Protein AF-L1I878-F1 (afdb_monomer_lite)

InterPro domains:
  IPR007881 UNC-50 [PF05216] (18-154)
  IPR007881 UNC-50 [PTHR12841] (14-154)

Foldseek 3Di:
DDDDPPPPPPCPDLVVQLVVQLVVPVNAPQVVLVVQLVCLLVPVVVVVVVQVVVCVVPVDNADSHCNNVSVLLVVQLVVLQVVCVVVVPPDVVVSVCSSCCSRVPVQPVVLLVQLVVCQVCCQVPVFDDDPPDDRDHDDSNNSSVVSSSVPSND

Radius of gyration: 18.94 Å; chains: 1; bounding box: 40×39×71 Å

Secondary structure (DSSP, 8-state):
-PPP---------HHHHHHHHHH-GGG--HHHHHHHHHHHHH-HHHHHHHHHHHHHHHS--S-S--HHHHHHHHHHHHHHHHHHHHTT---HHHHHHHHHIIIIIIIIIHHHHHHHHHHHHHHHHS----TTS------HHHHHHHHHHHHTT-

Structure (mmCIF, N/CA/C/O backbone):
data_AF-L1I878-F1
#
_entry.id   AF-L1I878-F1
#
loop_
_atom_site.group_PDB
_atom_site.id
_atom_site.type_symbol
_atom_site.label_atom_id
_atom_site.label_alt_id
_atom_site.label_comp_id
_atom_site.label_asym_id
_atom_site.label_entity_id
_atom_site.label_seq_id
_atom_site.pdbx_PDB_ins_code
_atom_site.Cartn_x
_atom_site.Cartn_y
_atom_site.Cartn_z
_atom_site.occupancy
_atom_site.B_iso_or_equiv
_atom_site.auth_seq_id
_atom_site.auth_comp_id
_atom_site.auth_asym_id
_atom_site.auth_atom_id
_atom_site.pdbx_PDB_model_num
ATOM 1 N N . MET A 1 1 ? 1.562 16.668 45.340 1.00 43.31 1 MET A N 1
ATOM 2 C CA . MET A 1 1 ? 2.081 17.074 44.017 1.00 43.31 1 MET A CA 1
ATOM 3 C C . MET A 1 1 ? 0.975 16.839 43.004 1.00 43.31 1 MET A C 1
ATOM 5 O O . MET A 1 1 ? 0.614 15.695 42.776 1.00 43.31 1 MET A O 1
ATOM 9 N N . LEU A 1 2 ? 0.349 17.910 42.518 1.00 42.19 2 LEU A N 1
ATOM 10 C CA . LEU A 1 2 ? -0.714 17.847 41.510 1.00 42.19 2 LEU A CA 1
ATOM 11 C C . LEU A 1 2 ? -0.075 17.581 40.135 1.00 42.19 2 LEU A C 1
ATOM 13 O O . LEU A 1 2 ? 0.933 18.225 39.835 1.00 42.19 2 LEU A O 1
ATOM 17 N N . PRO A 1 3 ? -0.610 16.673 39.301 1.00 54.34 3 PRO A N 1
ATOM 18 C CA . PRO A 1 3 ? -0.142 16.543 37.932 1.00 54.34 3 PRO A CA 1
ATOM 19 C C . PRO A 1 3 ? -0.554 17.800 37.162 1.00 54.34 3 PRO A C 1
ATOM 21 O O . PRO A 1 3 ? -1.705 18.237 37.204 1.00 54.34 3 PRO A O 1
ATOM 24 N N . THR A 1 4 ? 0.416 18.413 36.497 1.00 54.00 4 THR A N 1
ATOM 25 C CA . THR A 1 4 ? 0.210 19.556 35.615 1.00 54.00 4 THR A CA 1
ATOM 26 C C . THR A 1 4 ? -0.788 19.193 34.508 1.00 54.00 4 THR A C 1
ATOM 28 O O . THR A 1 4 ? -0.731 18.081 33.974 1.00 54.00 4 THR A O 1
ATOM 31 N N . PRO A 1 5 ? -1.705 20.099 34.123 1.00 47.50 5 PRO A N 1
ATOM 32 C CA . PRO A 1 5 ? -2.532 19.894 32.945 1.00 47.50 5 PRO A CA 1
ATOM 33 C C . PRO A 1 5 ? -1.612 19.915 31.724 1.00 47.50 5 PRO A C 1
ATOM 35 O O . PRO A 1 5 ? -1.143 20.967 31.289 1.00 47.50 5 PRO A O 1
ATOM 38 N N . GLY A 1 6 ? -1.300 18.724 31.212 1.00 45.38 6 GLY A N 1
ATOM 39 C CA . GLY A 1 6 ? -0.591 18.554 29.957 1.00 45.38 6 GLY A CA 1
ATOM 40 C C . GLY A 1 6 ? -1.335 19.326 28.879 1.00 45.38 6 GLY A C 1
ATOM 41 O O . GLY A 1 6 ? -2.477 19.004 28.554 1.00 45.38 6 GLY A O 1
ATOM 42 N N . LEU A 1 7 ? -0.682 20.373 28.373 1.00 43.97 7 LEU A N 1
ATOM 43 C CA . LEU A 1 7 ? -1.073 21.102 27.179 1.00 43.97 7 LEU A CA 1
ATOM 44 C C . LEU A 1 7 ? -1.593 20.107 26.143 1.00 43.97 7 LEU A C 1
ATOM 46 O O . LEU A 1 7 ? -0.859 19.212 25.716 1.00 43.97 7 LEU A O 1
ATOM 50 N N . TYR A 1 8 ? -2.863 20.269 25.767 1.00 42.66 8 TYR A N 1
ATOM 51 C CA . TYR A 1 8 ? -3.480 19.602 24.630 1.00 42.66 8 TYR A CA 1
ATOM 52 C C . TYR A 1 8 ? -2.594 19.855 23.414 1.00 42.66 8 TYR A C 1
ATOM 54 O O . TYR A 1 8 ? -2.655 20.908 22.778 1.00 42.66 8 TYR A O 1
ATOM 62 N N . ARG A 1 9 ? -1.708 18.897 23.133 1.00 43.25 9 ARG A N 1
ATOM 63 C CA . ARG A 1 9 ? -0.820 18.932 21.984 1.00 43.25 9 ARG A CA 1
ATOM 64 C C . ARG A 1 9 ? -1.718 18.939 20.761 1.00 43.25 9 ARG A C 1
ATOM 66 O O . ARG A 1 9 ? -2.383 17.950 20.459 1.00 43.25 9 ARG A O 1
ATOM 73 N N . HIS A 1 10 ? -1.763 20.103 20.129 1.00 39.22 10 HIS A N 1
ATOM 74 C CA . HIS A 1 10 ? -2.386 20.368 18.847 1.00 39.22 10 HIS A CA 1
ATOM 75 C C . HIS A 1 10 ? -2.164 19.149 17.940 1.00 39.22 10 HIS A C 1
ATOM 77 O O . HIS A 1 10 ? -1.017 18.820 17.632 1.00 39.22 10 HIS A O 1
ATOM 83 N N . ARG A 1 11 ? -3.240 18.439 17.568 1.00 46.38 11 ARG A N 1
ATOM 84 C CA . ARG A 1 11 ? -3.207 17.373 16.555 1.00 46.38 11 ARG A CA 1
ATOM 85 C C . ARG A 1 11 ? -2.879 18.023 15.207 1.00 46.38 11 ARG A C 1
ATOM 87 O O . ARG A 1 11 ? -3.766 18.262 14.394 1.00 46.38 11 ARG A O 1
ATOM 94 N N . SER A 1 12 ? -1.614 18.377 14.989 1.00 42.12 12 SER A N 1
ATOM 95 C CA . SER A 1 12 ? -1.061 18.548 13.648 1.00 42.12 12 SER A CA 1
ATOM 96 C C . SER A 1 12 ? -1.309 17.242 12.894 1.00 42.12 12 SER A C 1
ATOM 98 O O . SER A 1 12 ? -1.173 16.169 13.477 1.00 42.12 12 SER A O 1
ATOM 100 N N . GLY A 1 13 ? -1.806 17.335 11.660 1.00 52.03 13 GLY A N 1
ATOM 101 C CA . GLY A 1 13 ? -2.458 16.228 10.961 1.00 52.03 13 GLY A CA 1
ATOM 102 C C . GLY A 1 13 ? -1.713 14.892 11.059 1.00 52.03 13 GLY A C 1
ATOM 103 O O . GLY A 1 13 ? -0.527 14.793 10.773 1.00 52.03 13 GLY A O 1
ATOM 104 N N . PHE A 1 14 ? -2.444 13.836 11.401 1.00 59.06 14 PHE A N 1
ATOM 105 C CA . PHE A 1 14 ? -1.917 12.469 11.475 1.00 59.06 14 PHE A CA 1
ATOM 106 C C . PHE A 1 14 ? -1.342 11.985 10.123 1.00 59.06 14 PHE A C 1
ATOM 108 O O . PHE A 1 14 ? -0.423 11.175 10.069 1.00 59.06 14 PHE A O 1
ATOM 115 N N . ILE A 1 15 ? -1.858 12.535 9.016 1.00 62.72 15 ILE A N 1
ATOM 116 C CA . ILE A 1 15 ? -1.468 12.214 7.636 1.00 62.72 15 ILE A CA 1
ATOM 117 C C . ILE A 1 15 ? -0.074 12.768 7.270 1.00 62.72 15 ILE A C 1
ATOM 119 O O . ILE A 1 15 ? 0.749 11.988 6.790 1.00 62.72 15 ILE A O 1
ATOM 123 N N . PRO A 1 16 ? 0.255 14.062 7.491 1.00 62.25 16 PRO A N 1
ATOM 124 C CA . PRO A 1 16 ? 1.597 14.569 7.199 1.00 62.25 16 PRO A CA 1
ATOM 125 C C . PRO A 1 16 ? 2.700 13.889 8.018 1.00 62.25 16 PRO A C 1
ATOM 127 O O . PRO A 1 16 ? 3.786 13.668 7.485 1.00 62.25 16 PRO A O 1
ATOM 130 N N . ASP A 1 17 ? 2.432 13.487 9.264 1.00 65.88 17 ASP A N 1
ATOM 131 C CA . ASP A 1 17 ? 3.405 12.727 10.058 1.00 65.88 17 ASP A CA 1
ATOM 132 C C . ASP A 1 17 ? 3.604 11.295 9.526 1.00 65.88 17 ASP A C 1
ATOM 134 O O . ASP A 1 17 ? 4.740 10.816 9.476 1.00 65.88 17 ASP A O 1
ATOM 138 N N . TYR A 1 18 ? 2.539 10.635 9.058 1.00 67.56 18 TYR A N 1
ATOM 139 C CA . TYR A 1 18 ? 2.612 9.315 8.416 1.00 67.56 18 TYR A CA 1
ATOM 140 C C . TYR A 1 18 ? 3.430 9.352 7.114 1.00 67.56 18 TYR A C 1
ATOM 142 O O . TYR A 1 18 ? 4.357 8.561 6.935 1.00 67.56 18 TYR A O 1
ATOM 150 N N . LEU A 1 19 ? 3.163 10.328 6.237 1.00 67.38 19 LEU A N 1
ATOM 151 C CA . LEU A 1 19 ? 3.913 10.513 4.988 1.00 67.38 19 LEU A CA 1
ATOM 152 C C . LEU A 1 19 ? 5.379 10.885 5.246 1.00 67.38 19 LEU A C 1
ATOM 154 O O . LEU A 1 19 ? 6.280 10.373 4.582 1.00 67.38 19 LEU A O 1
ATOM 158 N N . ARG A 1 20 ? 5.645 11.725 6.254 1.00 68.19 20 ARG A N 1
ATOM 159 C CA . ARG A 1 20 ? 7.014 12.069 6.659 1.00 68.19 20 ARG A CA 1
ATOM 160 C C . ARG A 1 20 ? 7.789 10.842 7.138 1.00 68.19 20 ARG A C 1
ATOM 162 O O . ARG A 1 20 ? 8.975 10.717 6.836 1.00 68.19 20 ARG A O 1
ATOM 169 N N . ARG A 1 21 ? 7.136 9.938 7.874 1.00 68.19 21 ARG A N 1
ATOM 170 C CA . ARG A 1 21 ? 7.736 8.672 8.323 1.00 68.19 21 ARG A CA 1
ATOM 171 C C . ARG A 1 21 ? 7.954 7.693 7.173 1.00 68.19 21 ARG A C 1
ATOM 173 O O . ARG A 1 21 ? 8.959 6.996 7.195 1.00 68.19 21 ARG A O 1
ATOM 180 N N . ALA A 1 22 ? 7.095 7.696 6.151 1.00 67.25 22 ALA A N 1
ATOM 181 C CA . ALA A 1 22 ? 7.242 6.831 4.975 1.00 67.25 22 ALA A CA 1
ATOM 182 C C . ALA A 1 22 ? 8.522 7.123 4.178 1.00 67.25 22 ALA A C 1
ATOM 184 O O . ALA A 1 22 ? 9.093 6.230 3.565 1.00 67.25 22 ALA A O 1
ATOM 185 N N . ILE A 1 23 ? 9.004 8.367 4.228 1.00 64.75 23 ILE A N 1
ATOM 186 C CA . ILE A 1 23 ? 10.244 8.785 3.562 1.00 64.75 23 ILE A CA 1
ATOM 187 C C . ILE A 1 23 ? 11.483 8.408 4.397 1.00 64.75 23 ILE A C 1
ATOM 189 O O . ILE A 1 23 ? 12.581 8.255 3.861 1.00 64.75 23 ILE A O 1
ATOM 193 N N . LYS A 1 24 ? 11.339 8.226 5.717 1.00 74.44 24 LYS A N 1
ATOM 194 C CA . LYS A 1 24 ? 12.460 7.922 6.613 1.00 74.44 24 LYS A CA 1
ATOM 195 C C . LYS A 1 24 ? 12.574 6.418 6.875 1.00 74.44 24 LYS A C 1
ATOM 197 O O . LYS A 1 24 ? 12.174 5.933 7.929 1.00 74.44 24 LYS A O 1
ATOM 202 N N . TYR A 1 25 ? 13.237 5.719 5.953 1.00 60.66 25 TYR A N 1
ATOM 203 C CA . TYR A 1 25 ? 13.477 4.266 5.989 1.00 60.66 25 TYR A CA 1
ATOM 204 C C . TYR A 1 25 ? 14.009 3.740 7.338 1.00 60.66 25 TYR A C 1
ATOM 206 O O . TYR A 1 25 ? 13.568 2.708 7.823 1.00 60.66 25 TYR A O 1
ATOM 214 N N . SER A 1 26 ? 14.898 4.487 8.006 1.00 56.78 26 SER A N 1
ATOM 215 C CA . SER A 1 26 ? 15.485 4.095 9.302 1.00 56.78 26 SER A CA 1
ATOM 216 C C . SER A 1 26 ? 14.482 4.003 10.462 1.00 56.78 26 SER A C 1
ATOM 218 O O . SER A 1 26 ? 14.826 3.456 11.505 1.00 56.78 26 SER A O 1
ATOM 220 N N . GLN A 1 27 ? 13.282 4.570 10.328 1.00 64.19 27 GLN A N 1
ATOM 221 C CA . GLN A 1 27 ? 12.237 4.505 11.356 1.00 64.19 27 GLN A CA 1
ATOM 222 C C . GLN A 1 27 ? 11.145 3.481 11.022 1.00 64.19 27 GLN A C 1
ATOM 224 O O . GLN A 1 27 ? 10.153 3.402 11.743 1.00 64.19 27 GLN A O 1
ATOM 229 N N . MET A 1 28 ? 11.302 2.732 9.927 1.00 75.69 28 MET A N 1
ATOM 230 C CA . MET A 1 28 ? 10.309 1.773 9.460 1.00 75.69 28 MET A CA 1
ATOM 231 C C . MET A 1 28 ? 10.628 0.375 9.988 1.00 75.69 28 MET A C 1
ATOM 233 O O . MET A 1 28 ? 11.732 -0.133 9.808 1.00 75.69 28 MET A O 1
ATOM 237 N N . ASP A 1 29 ? 9.639 -0.254 10.619 1.00 82.44 29 ASP A N 1
ATOM 238 C CA . ASP A 1 29 ? 9.725 -1.627 11.117 1.00 82.44 29 ASP A CA 1
ATOM 239 C C . ASP A 1 29 ? 9.435 -2.626 9.981 1.00 82.44 29 ASP A C 1
ATOM 241 O O . ASP A 1 29 ? 8.324 -3.130 9.810 1.00 82.44 29 ASP A O 1
ATOM 245 N N . LEU A 1 30 ? 10.437 -2.837 9.123 1.00 84.50 30 LEU A N 1
ATOM 246 C CA . LEU A 1 30 ? 10.311 -3.676 7.924 1.00 84.50 30 LEU A CA 1
ATOM 247 C C . LEU A 1 30 ? 10.267 -5.170 8.244 1.00 84.50 30 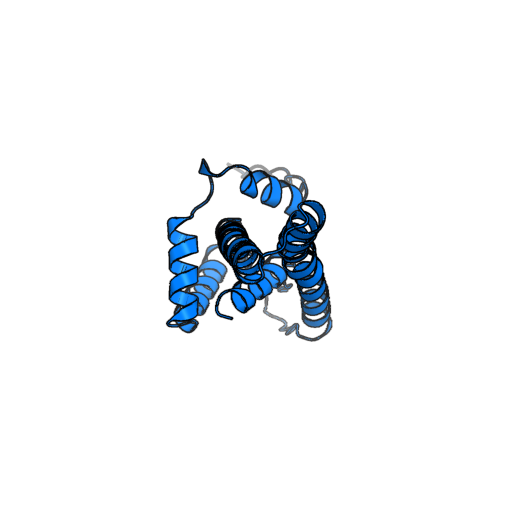LEU A C 1
ATOM 249 O O . LEU A 1 30 ? 9.629 -5.933 7.520 1.00 84.50 30 LEU A O 1
ATOM 253 N N . GLU A 1 31 ? 10.922 -5.591 9.323 1.00 87.88 31 GLU A N 1
ATOM 254 C CA . GLU A 1 31 ? 10.907 -6.984 9.765 1.00 87.88 31 GLU A CA 1
ATOM 255 C C . GLU A 1 31 ? 9.488 -7.387 10.173 1.00 87.88 31 GLU A C 1
ATOM 257 O O . GLU A 1 31 ? 8.928 -8.339 9.630 1.00 87.88 31 GLU A O 1
ATOM 262 N N . ASN A 1 32 ? 8.848 -6.595 11.031 1.00 86.19 32 ASN A N 1
ATOM 263 C CA . ASN A 1 32 ? 7.468 -6.833 11.430 1.00 86.19 32 ASN A CA 1
ATOM 264 C C . ASN A 1 32 ? 6.494 -6.709 10.249 1.00 86.19 32 ASN A C 1
ATOM 266 O O . ASN A 1 32 ? 5.595 -7.538 10.100 1.00 86.19 32 ASN A O 1
ATOM 270 N N . ALA A 1 33 ? 6.679 -5.713 9.374 1.00 88.56 33 ALA A N 1
ATOM 271 C CA . ALA A 1 33 ? 5.832 -5.549 8.195 1.00 88.56 33 ALA A CA 1
ATOM 272 C C . ALA A 1 33 ? 5.923 -6.760 7.250 1.00 88.56 33 ALA A C 1
ATOM 274 O O . ALA A 1 33 ? 4.895 -7.303 6.848 1.00 88.56 33 ALA A O 1
ATOM 275 N N . SER A 1 34 ? 7.134 -7.234 6.947 1.00 88.94 34 SER A N 1
ATOM 276 C CA . SER A 1 34 ? 7.346 -8.412 6.095 1.00 88.94 34 SER A CA 1
ATOM 277 C C . SER A 1 34 ? 6.799 -9.695 6.727 1.00 88.94 34 SER A C 1
ATOM 279 O O . SER A 1 34 ? 6.140 -10.485 6.048 1.00 88.94 34 SER A O 1
ATOM 281 N N . TRP A 1 35 ? 6.969 -9.874 8.040 1.00 90.62 35 TRP A N 1
ATOM 282 C CA . TRP A 1 35 ? 6.373 -10.993 8.766 1.00 90.62 35 TRP A CA 1
ATOM 283 C C . TRP A 1 35 ? 4.842 -10.971 8.695 1.00 90.62 35 TRP A C 1
ATOM 285 O O . TRP A 1 35 ? 4.216 -12.008 8.456 1.00 90.62 35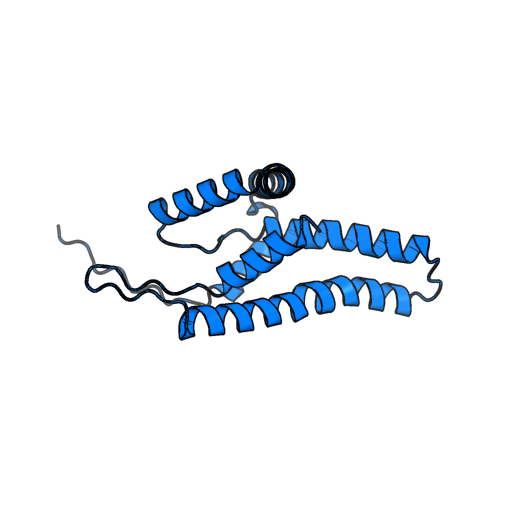 TRP A O 1
ATOM 295 N N . GLN A 1 36 ? 4.225 -9.794 8.849 1.00 89.50 36 GLN A N 1
ATOM 296 C CA . GLN A 1 36 ? 2.777 -9.632 8.712 1.00 89.50 36 GLN A CA 1
ATOM 297 C C . GLN A 1 36 ? 2.308 -9.956 7.292 1.00 89.50 36 GLN A C 1
ATOM 299 O O . GLN A 1 36 ? 1.307 -10.649 7.150 1.00 89.50 36 GLN A O 1
ATOM 304 N N . MET A 1 37 ? 3.038 -9.525 6.260 1.00 90.62 37 MET A N 1
ATOM 305 C CA . MET A 1 37 ? 2.736 -9.821 4.853 1.00 90.62 37 MET A CA 1
ATOM 306 C C . MET A 1 37 ? 2.749 -11.327 4.567 1.00 90.62 37 MET A C 1
ATOM 308 O O . MET A 1 37 ? 1.775 -11.864 4.048 1.00 90.62 37 MET A O 1
ATOM 312 N N . VAL A 1 38 ? 3.803 -12.037 4.979 1.00 90.56 38 VAL A N 1
ATOM 313 C CA . VAL A 1 38 ? 3.895 -13.499 4.806 1.00 90.56 38 VAL A CA 1
ATOM 314 C C . VAL A 1 38 ? 2.797 -14.216 5.590 1.00 90.56 38 VAL A C 1
ATOM 316 O O . VAL A 1 38 ? 2.137 -15.121 5.078 1.00 90.56 38 VAL A O 1
ATOM 319 N N . THR A 1 39 ? 2.566 -13.795 6.833 1.00 90.06 39 THR A N 1
ATOM 320 C CA . THR A 1 39 ? 1.533 -14.392 7.685 1.00 90.06 39 THR A CA 1
ATOM 321 C C . THR A 1 39 ? 0.139 -14.162 7.112 1.00 90.06 39 THR A C 1
ATOM 323 O O . THR A 1 39 ? -0.708 -15.039 7.231 1.00 90.06 39 THR A O 1
ATOM 326 N N . LEU A 1 40 ? -0.103 -13.031 6.451 1.00 90.50 40 LEU A N 1
ATOM 327 C CA . LEU A 1 40 ? -1.377 -12.737 5.806 1.00 90.50 40 LEU A CA 1
ATOM 328 C C . LEU A 1 40 ? -1.693 -13.722 4.672 1.00 90.50 40 LEU A C 1
ATOM 330 O O . LEU A 1 40 ? -2.847 -14.120 4.532 1.00 90.50 40 LEU A O 1
ATOM 334 N N . CYS A 1 41 ? -0.674 -14.158 3.925 1.00 88.44 41 CYS A N 1
ATOM 335 C CA . CYS A 1 41 ? -0.824 -15.149 2.858 1.00 88.44 41 CYS A CA 1
ATOM 336 C C . CYS A 1 41 ? -1.005 -16.584 3.380 1.00 88.44 41 CYS A C 1
ATOM 338 O O . CYS A 1 41 ? -1.668 -17.388 2.732 1.00 88.44 41 CYS A O 1
ATOM 340 N N . ILE A 1 42 ? -0.423 -16.926 4.536 1.00 90.38 42 ILE A N 1
ATOM 341 C CA . ILE A 1 42 ? -0.478 -18.290 5.095 1.00 90.38 42 ILE A CA 1
ATOM 342 C C . ILE A 1 42 ? -1.681 -18.473 6.032 1.00 90.38 42 ILE A C 1
ATOM 344 O O . ILE A 1 42 ? -2.420 -19.449 5.925 1.00 90.38 42 ILE A O 1
ATOM 348 N N . ASP A 1 43 ? -1.854 -17.564 6.992 1.00 90.56 43 ASP A N 1
ATOM 349 C CA . ASP A 1 43 ? -2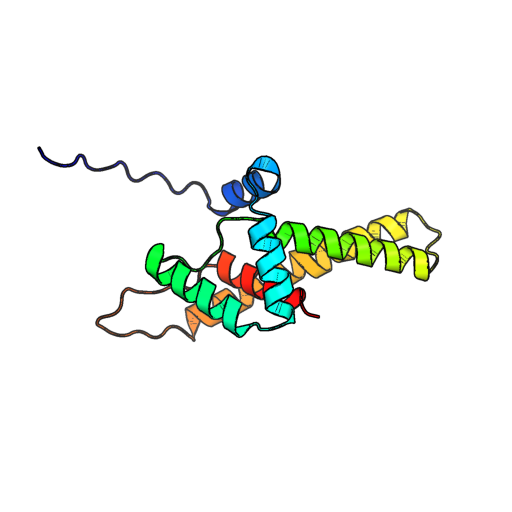.880 -17.629 8.035 1.00 90.56 43 ASP A CA 1
ATOM 350 C C . ASP A 1 43 ? -3.319 -16.215 8.477 1.00 90.56 43 ASP A C 1
ATOM 352 O O . ASP A 1 43 ? -2.804 -15.665 9.465 1.00 90.56 43 ASP A O 1
ATOM 356 N N . PRO A 1 44 ? -4.330 -15.619 7.816 1.00 88.50 44 PRO A N 1
ATOM 357 C CA . PRO A 1 44 ? -4.803 -14.276 8.146 1.00 88.50 44 PRO A CA 1
ATOM 358 C C . PRO A 1 44 ? -5.382 -14.174 9.569 1.00 88.50 44 PRO A C 1
ATOM 360 O O . PRO A 1 44 ? -5.452 -13.078 10.135 1.00 88.50 44 PRO A O 1
ATOM 363 N N . LYS A 1 45 ? -5.752 -15.299 10.208 1.00 89.94 45 LYS A N 1
ATOM 364 C CA . LYS A 1 45 ? -6.281 -15.291 11.583 1.00 89.94 45 LYS A CA 1
ATOM 365 C C . LYS A 1 45 ? -5.225 -14.841 12.590 1.00 89.94 45 LYS A C 1
ATOM 367 O O . LYS A 1 45 ? -5.577 -14.236 13.605 1.00 89.94 45 LYS A O 1
ATOM 372 N N . ARG A 1 46 ? -3.939 -15.111 12.335 1.00 89.25 46 ARG A N 1
ATOM 373 C CA . ARG A 1 46 ? -2.834 -14.648 13.193 1.00 89.25 46 ARG A CA 1
ATOM 374 C C . ARG A 1 46 ? -2.678 -13.135 13.143 1.00 89.25 46 ARG A C 1
ATOM 376 O O . ARG A 1 46 ? -2.580 -12.515 14.200 1.00 89.25 46 ARG A O 1
ATOM 383 N N . VAL A 1 47 ? -2.735 -12.546 11.948 1.00 89.00 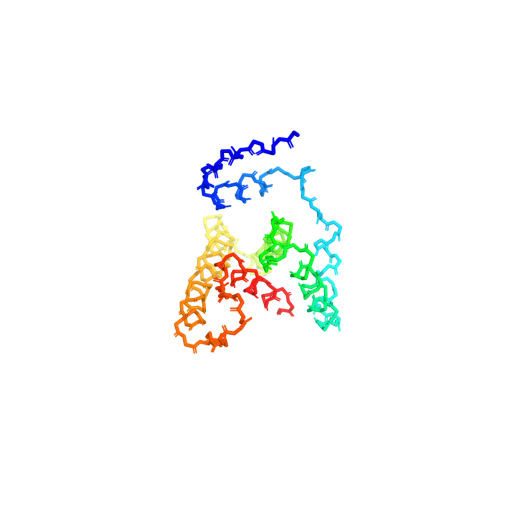47 VAL A N 1
ATOM 384 C CA . VAL A 1 47 ? -2.664 -11.086 11.772 1.00 89.00 47 VAL A CA 1
ATOM 385 C C . VAL A 1 47 ? -3.840 -10.414 12.478 1.00 89.00 47 VAL A C 1
ATOM 387 O O . VAL A 1 47 ? -3.644 -9.461 13.227 1.00 89.00 47 VAL A O 1
ATOM 390 N N . TYR A 1 48 ? -5.047 -10.972 12.349 1.00 88.69 48 TYR A N 1
ATOM 391 C CA . TYR A 1 48 ? -6.221 -10.459 13.057 1.00 88.69 48 TYR A CA 1
ATOM 392 C C . TYR A 1 48 ? -6.039 -10.454 14.584 1.00 88.69 48 TYR A C 1
ATOM 394 O O . TYR A 1 48 ? -6.277 -9.435 15.233 1.00 88.69 48 TYR A O 1
ATOM 402 N N . LYS A 1 49 ? -5.555 -11.561 15.168 1.00 91.38 49 LYS A N 1
ATOM 403 C CA . LYS A 1 49 ? -5.263 -11.637 16.612 1.00 91.38 49 LYS A CA 1
ATOM 404 C C . LYS A 1 49 ? -4.240 -10.585 17.045 1.00 91.38 49 LYS A C 1
ATOM 406 O O . LYS A 1 49 ? -4.424 -9.963 18.091 1.00 91.38 49 LYS A O 1
ATOM 411 N N . HIS A 1 50 ? -3.200 -10.367 16.241 1.00 89.31 50 HIS A N 1
ATOM 412 C CA . HIS A 1 50 ? -2.185 -9.349 16.504 1.00 89.31 50 HIS A CA 1
ATOM 413 C C . HIS A 1 50 ? -2.790 -7.934 16.520 1.00 89.31 50 HIS A C 1
ATOM 415 O O . HIS A 1 50 ? -2.558 -7.172 17.458 1.00 89.31 50 HIS A O 1
ATOM 421 N N . THR A 1 51 ? -3.653 -7.607 15.554 1.00 88.06 51 THR A N 1
ATOM 422 C CA . THR A 1 51 ? -4.365 -6.320 15.507 1.00 88.06 51 THR A CA 1
ATOM 423 C C . THR A 1 51 ? -5.313 -6.139 16.697 1.00 88.06 51 THR A C 1
ATOM 425 O O . THR A 1 51 ? -5.357 -5.064 17.297 1.00 88.06 51 THR A O 1
ATOM 428 N N . CYS A 1 52 ? -6.033 -7.186 17.113 1.00 89.25 52 CYS A N 1
ATOM 429 C CA . CYS A 1 52 ? -6.874 -7.135 18.313 1.00 89.25 52 CYS A CA 1
ATOM 430 C C . CYS A 1 52 ? -6.057 -6.882 19.589 1.00 89.25 52 CYS A C 1
ATOM 432 O O . CYS A 1 52 ? -6.469 -6.085 20.433 1.00 89.25 52 CYS A O 1
ATOM 434 N N . PHE A 1 53 ? -4.891 -7.516 19.725 1.00 88.62 53 PHE A N 1
ATOM 435 C CA . PHE A 1 53 ? -3.985 -7.276 20.849 1.00 88.62 53 PHE A CA 1
ATOM 436 C C . PHE A 1 53 ? -3.428 -5.843 20.842 1.00 88.62 53 PHE A C 1
ATOM 438 O O . PHE A 1 53 ? -3.395 -5.171 21.878 1.00 88.62 53 PHE A O 1
ATOM 445 N N . HIS A 1 54 ? -3.065 -5.325 19.665 1.00 88.12 54 HIS A N 1
ATOM 446 C CA . HIS A 1 54 ? -2.652 -3.931 19.504 1.00 88.12 54 HIS A CA 1
ATOM 447 C C . HIS A 1 54 ? -3.753 -2.959 19.942 1.00 88.12 54 HIS A C 1
ATOM 449 O O . HIS A 1 54 ? -3.494 -1.994 20.666 1.00 88.12 54 HIS A O 1
ATOM 455 N N . LYS A 1 55 ? -5.009 -3.252 19.584 1.00 87.75 55 LYS A N 1
ATOM 456 C CA . LYS A 1 55 ? -6.150 -2.451 20.021 1.00 87.75 55 LYS A CA 1
ATOM 457 C C . LYS A 1 55 ? -6.303 -2.448 21.540 1.00 87.75 55 LYS A C 1
ATOM 459 O O . LYS A 1 55 ? -6.588 -1.399 22.104 1.00 87.75 55 LYS A O 1
ATOM 464 N N . GLN A 1 56 ? -6.114 -3.579 22.214 1.00 86.81 56 GLN A N 1
ATOM 465 C CA . GLN A 1 56 ? -6.232 -3.643 23.676 1.00 86.81 56 GLN A CA 1
ATOM 466 C C . GLN A 1 56 ? -5.138 -2.837 24.387 1.00 86.81 56 GLN A C 1
ATOM 468 O O . GLN A 1 56 ? -5.408 -2.200 25.400 1.00 86.81 56 GLN A O 1
ATOM 473 N N . THR A 1 57 ? -3.920 -2.831 23.843 1.00 88.44 57 THR A N 1
ATOM 474 C CA . THR A 1 57 ? -2.761 -2.180 24.474 1.00 88.44 57 THR A CA 1
ATOM 475 C C . THR A 1 57 ? -2.646 -0.688 24.156 1.00 88.44 57 THR A C 1
ATOM 477 O O . THR A 1 57 ? -2.265 0.085 25.032 1.00 88.44 57 THR A O 1
ATOM 480 N N . LYS A 1 58 ? -2.988 -0.254 22.933 1.00 84.50 58 LYS A N 1
ATOM 481 C CA . LYS A 1 58 ? -2.859 1.152 22.492 1.00 84.50 58 LYS A CA 1
ATOM 482 C C . LYS A 1 58 ? -4.183 1.868 22.228 1.00 84.50 58 LYS A C 1
ATOM 484 O O . LYS A 1 58 ? -4.189 3.064 21.957 1.00 84.50 58 LYS A O 1
ATOM 489 N N . ASN A 1 59 ? -5.306 1.156 22.291 1.00 85.44 59 ASN A N 1
ATOM 490 C CA . ASN A 1 59 ? -6.644 1.677 22.004 1.00 85.44 59 ASN A CA 1
ATOM 491 C C . ASN A 1 59 ? -6.797 2.361 20.628 1.00 85.44 59 ASN A C 1
ATOM 493 O O . ASN A 1 59 ? -7.730 3.137 20.422 1.00 85.44 59 ASN A O 1
ATOM 497 N N . GLN A 1 60 ? -5.975 2.001 19.644 1.00 84.50 60 GLN A N 1
ATOM 498 C CA . GLN A 1 60 ? -6.070 2.451 18.249 1.00 84.50 60 GLN A CA 1
ATOM 499 C C . GLN A 1 60 ? -6.057 1.246 17.302 1.00 84.50 60 GLN A C 1
ATOM 501 O O . GLN A 1 60 ? -5.559 0.183 17.676 1.00 84.50 60 GLN A O 1
ATOM 506 N N . TRP A 1 61 ? -6.674 1.387 16.127 1.00 84.88 61 TRP A N 1
ATOM 507 C CA . TRP A 1 61 ? -6.748 0.307 15.134 1.00 84.88 61 TRP A CA 1
ATOM 508 C C . TRP A 1 61 ? -5.752 0.510 13.993 1.00 84.88 61 TRP A C 1
ATOM 510 O O . TRP A 1 61 ? -5.235 -0.467 13.459 1.00 84.88 61 TRP A O 1
ATOM 520 N N . ALA A 1 62 ? -5.487 1.760 13.617 1.00 85.00 62 ALA A N 1
ATOM 521 C CA . ALA A 1 62 ? -4.547 2.081 12.560 1.00 85.00 62 ALA A CA 1
ATOM 522 C C . ALA A 1 62 ? -3.100 1.768 12.966 1.00 85.00 62 ALA A C 1
ATOM 524 O O . ALA A 1 62 ? -2.683 2.019 14.100 1.00 85.00 62 ALA A O 1
ATOM 525 N N . ARG A 1 63 ? -2.327 1.254 12.006 1.00 81.00 63 ARG A N 1
ATOM 526 C CA . ARG A 1 63 ? -0.873 1.139 12.125 1.00 81.00 63 ARG A CA 1
ATOM 527 C C . ARG A 1 63 ? -0.238 2.526 11.993 1.00 81.00 63 ARG A C 1
ATOM 529 O O . ARG A 1 63 ? -0.571 3.281 11.080 1.00 81.00 63 ARG A O 1
ATOM 536 N N . ASP A 1 64 ? 0.692 2.843 12.891 1.00 75.25 64 ASP A N 1
ATOM 537 C CA . ASP A 1 64 ? 1.472 4.092 12.855 1.00 75.25 64 ASP A CA 1
ATOM 538 C C . ASP A 1 64 ? 2.711 3.989 11.949 1.00 75.25 64 ASP A C 1
ATOM 540 O O . ASP A 1 64 ? 3.385 4.996 11.692 1.00 75.25 64 ASP A O 1
ATOM 544 N N . ASP A 1 65 ? 3.044 2.772 11.511 1.00 80.19 65 ASP A N 1
ATOM 545 C CA . ASP A 1 65 ? 4.177 2.456 10.655 1.00 80.19 65 ASP A CA 1
ATOM 546 C C . ASP A 1 65 ? 3.754 2.366 9.172 1.00 80.19 65 ASP A C 1
ATOM 548 O O . ASP A 1 65 ? 2.800 1.675 8.818 1.00 80.19 65 ASP A O 1
ATOM 552 N N . PRO A 1 66 ? 4.466 3.052 8.262 1.00 83.12 66 PRO A N 1
ATOM 553 C CA . PRO A 1 66 ? 4.219 2.962 6.823 1.00 83.12 66 PRO A CA 1
ATOM 554 C C . PRO A 1 66 ? 4.904 1.752 6.160 1.00 83.12 66 PRO A C 1
ATOM 556 O O . PRO A 1 66 ? 4.899 1.648 4.933 1.00 83.12 66 PRO A O 1
ATOM 559 N N . GLY A 1 67 ? 5.507 0.850 6.950 1.00 86.62 67 GLY A N 1
ATOM 560 C CA . GLY A 1 67 ? 6.308 -0.294 6.488 1.00 86.62 67 GLY A CA 1
ATOM 561 C C . GLY A 1 67 ? 5.568 -1.172 5.493 1.00 86.62 67 GLY A C 1
ATOM 562 O O . GLY A 1 67 ? 6.050 -1.407 4.386 1.00 86.62 67 GLY A O 1
ATOM 563 N N . PHE A 1 68 ? 4.360 -1.585 5.868 1.00 87.88 68 PHE A N 1
ATOM 564 C CA . PHE A 1 68 ? 3.525 -2.469 5.061 1.00 87.88 68 PHE A CA 1
ATOM 565 C C . PHE A 1 68 ? 3.188 -1.859 3.689 1.00 87.88 68 PHE A C 1
ATOM 567 O O . PHE A 1 68 ? 3.383 -2.495 2.654 1.00 87.88 68 PHE A O 1
ATOM 574 N N . THR A 1 69 ? 2.744 -0.598 3.665 1.00 89.00 69 THR A N 1
ATOM 575 C CA . THR A 1 69 ? 2.397 0.120 2.427 1.00 89.00 69 THR A CA 1
ATOM 576 C C . THR A 1 69 ? 3.610 0.294 1.514 1.00 89.00 69 THR A C 1
ATOM 578 O O . THR A 1 69 ? 3.500 0.102 0.305 1.00 89.00 69 THR A O 1
ATOM 581 N N . VAL A 1 70 ? 4.783 0.623 2.068 1.00 89.56 70 VAL A N 1
ATOM 582 C CA . VAL A 1 70 ? 6.015 0.773 1.275 1.00 89.56 70 VAL A CA 1
ATOM 583 C C . VAL A 1 70 ? 6.455 -0.555 0.668 1.00 89.56 70 VAL A C 1
ATOM 585 O O . VAL A 1 70 ? 6.825 -0.581 -0.505 1.00 89.56 70 VAL A O 1
ATOM 588 N N . LEU A 1 71 ? 6.361 -1.661 1.411 1.00 90.75 71 LEU A N 1
ATOM 589 C CA . LEU A 1 71 ? 6.638 -2.989 0.861 1.00 90.75 71 LEU A CA 1
ATOM 590 C C . LEU A 1 71 ? 5.641 -3.368 -0.245 1.00 90.75 71 LEU A C 1
ATOM 592 O O . LEU A 1 71 ? 6.058 -3.906 -1.269 1.00 90.75 71 LEU A O 1
ATOM 596 N N . CYS A 1 72 ? 4.354 -3.026 -0.104 1.00 90.69 72 CYS A N 1
ATOM 597 C CA . CYS A 1 72 ? 3.368 -3.217 -1.176 1.00 90.69 72 CYS A CA 1
ATOM 598 C C . CYS A 1 72 ? 3.749 -2.438 -2.443 1.00 90.69 72 CYS A C 1
ATOM 600 O O . CYS A 1 72 ? 3.758 -3.008 -3.530 1.00 90.69 72 CYS A O 1
ATOM 602 N N . ILE A 1 73 ? 4.126 -1.160 -2.309 1.00 91.50 73 ILE A N 1
ATOM 603 C CA . ILE A 1 73 ? 4.581 -0.336 -3.442 1.00 91.50 73 ILE A CA 1
ATOM 604 C C . ILE A 1 73 ? 5.843 -0.932 -4.076 1.00 91.50 73 ILE A C 1
ATOM 606 O O . ILE A 1 73 ? 5.948 -0.970 -5.299 1.00 91.50 73 ILE A O 1
ATOM 610 N N . PHE A 1 74 ? 6.788 -1.423 -3.271 1.00 91.81 74 PHE A N 1
ATOM 611 C CA . PHE A 1 74 ? 8.001 -2.068 -3.770 1.00 91.81 74 PHE A CA 1
ATOM 612 C C . PHE A 1 74 ? 7.681 -3.305 -4.620 1.00 91.81 74 PHE A C 1
ATOM 614 O O . PHE A 1 74 ? 8.129 -3.390 -5.763 1.00 91.81 74 PHE A O 1
ATOM 621 N N . PHE A 1 75 ? 6.868 -4.235 -4.111 1.00 92.06 75 PHE A N 1
ATOM 622 C CA . PHE A 1 75 ? 6.481 -5.425 -4.875 1.00 92.06 75 PHE A CA 1
ATOM 623 C C . PHE A 1 75 ? 5.654 -5.074 -6.115 1.00 92.06 75 PHE A C 1
ATOM 625 O O . PHE A 1 75 ? 5.871 -5.657 -7.177 1.00 92.06 75 PHE A O 1
ATOM 632 N N . LEU A 1 76 ? 4.774 -4.076 -6.018 1.00 92.50 76 LEU A N 1
ATOM 633 C CA . LEU A 1 76 ? 3.992 -3.590 -7.150 1.00 92.50 76 LEU A CA 1
ATOM 634 C C . LEU A 1 76 ? 4.877 -2.985 -8.245 1.00 92.50 76 LEU A C 1
ATOM 636 O O . LEU A 1 76 ? 4.648 -3.240 -9.424 1.00 92.50 76 LEU A O 1
ATOM 640 N N . LEU A 1 77 ? 5.914 -2.228 -7.878 1.00 92.81 77 LEU A N 1
ATOM 641 C CA . LEU A 1 77 ? 6.895 -1.704 -8.830 1.00 92.81 77 LEU A CA 1
ATOM 642 C C . LEU A 1 77 ? 7.641 -2.837 -9.536 1.00 92.81 77 LEU A C 1
ATOM 644 O O . LEU A 1 77 ? 7.772 -2.805 -10.758 1.00 92.81 77 LEU A O 1
ATOM 648 N N . VAL A 1 78 ? 8.091 -3.852 -8.793 1.00 94.00 78 VAL A N 1
ATOM 649 C CA . VAL A 1 78 ? 8.758 -5.028 -9.373 1.00 94.00 78 VAL A CA 1
ATOM 650 C C . VAL A 1 78 ? 7.826 -5.748 -10.353 1.00 94.00 78 VAL A C 1
ATOM 652 O O . VAL A 1 78 ? 8.238 -6.050 -11.474 1.00 94.00 78 VAL A O 1
ATOM 655 N N . ALA A 1 79 ? 6.562 -5.958 -9.980 1.00 92.88 79 ALA A N 1
ATOM 656 C CA . ALA A 1 79 ? 5.559 -6.581 -10.841 1.00 92.88 79 ALA A CA 1
ATOM 657 C C . ALA A 1 79 ? 5.251 -5.739 -12.092 1.00 92.88 79 ALA A C 1
ATOM 659 O O . ALA A 1 79 ? 5.205 -6.274 -13.198 1.00 92.88 79 ALA A O 1
ATOM 660 N N . ALA A 1 80 ? 5.105 -4.418 -11.954 1.00 92.44 80 ALA A N 1
ATOM 661 C CA . ALA A 1 80 ? 4.846 -3.511 -13.072 1.00 92.44 80 ALA A CA 1
ATOM 662 C C . ALA A 1 80 ? 6.028 -3.457 -14.055 1.00 92.44 80 ALA A C 1
ATOM 664 O O . ALA A 1 80 ? 5.839 -3.473 -15.275 1.00 92.44 80 ALA A O 1
ATOM 665 N N . VAL A 1 81 ? 7.264 -3.456 -13.547 1.00 91.50 81 VAL A N 1
ATOM 666 C CA . VAL A 1 81 ? 8.466 -3.542 -14.387 1.00 91.50 81 VAL A CA 1
ATOM 667 C C . VAL A 1 81 ? 8.530 -4.898 -15.092 1.00 91.50 81 VAL A C 1
ATOM 669 O O . VAL A 1 81 ? 8.715 -4.938 -16.306 1.00 91.50 81 VAL A O 1
ATOM 672 N N . ALA A 1 82 ? 8.290 -6.006 -14.388 1.00 93.31 82 ALA A N 1
ATOM 673 C CA . ALA A 1 82 ? 8.233 -7.330 -15.008 1.00 93.31 82 ALA A CA 1
ATOM 674 C C . ALA A 1 82 ? 7.158 -7.407 -16.110 1.00 93.31 82 ALA A C 1
ATOM 676 O O . ALA A 1 82 ? 7.425 -7.928 -17.193 1.00 93.31 82 ALA A O 1
ATOM 677 N N . TYR A 1 83 ? 5.982 -6.816 -15.877 1.00 92.81 83 TYR A N 1
ATOM 678 C CA . TYR A 1 83 ? 4.901 -6.719 -16.859 1.00 92.81 83 TYR A CA 1
ATOM 679 C C . TYR A 1 83 ? 5.345 -5.954 -18.114 1.00 92.81 83 TYR A C 1
ATOM 681 O O . TYR A 1 83 ? 5.212 -6.450 -19.231 1.00 92.81 83 TYR A O 1
ATOM 689 N N . THR A 1 84 ? 5.933 -4.765 -17.962 1.00 91.12 84 THR A N 1
ATOM 690 C CA . THR A 1 84 ? 6.397 -3.972 -19.119 1.00 91.12 84 THR A CA 1
ATOM 691 C C . THR A 1 84 ? 7.485 -4.674 -19.937 1.00 91.12 84 THR A C 1
ATOM 693 O O . THR A 1 84 ? 7.479 -4.566 -21.167 1.00 91.12 84 THR A O 1
ATOM 696 N N . ILE A 1 85 ? 8.374 -5.431 -19.282 1.00 90.06 85 ILE A N 1
ATOM 697 C CA . ILE A 1 85 ? 9.390 -6.262 -19.944 1.00 90.06 85 ILE A CA 1
ATOM 698 C C . ILE A 1 85 ? 8.728 -7.419 -20.703 1.00 90.06 85 ILE A C 1
ATOM 700 O O . ILE A 1 85 ? 9.048 -7.640 -21.873 1.00 90.06 85 ILE A O 1
ATOM 704 N N . ALA A 1 86 ? 7.783 -8.127 -20.076 1.00 93.06 86 ALA A N 1
ATOM 705 C CA . ALA A 1 86 ? 7.082 -9.259 -20.684 1.00 93.06 86 ALA A CA 1
ATOM 706 C C . ALA A 1 86 ? 6.334 -8.856 -21.966 1.00 93.06 86 ALA A C 1
ATOM 708 O O . ALA A 1 86 ? 6.414 -9.553 -22.977 1.00 93.06 86 ALA A O 1
ATOM 709 N N . PHE A 1 87 ? 5.680 -7.691 -21.956 1.00 91.56 87 PHE A N 1
ATOM 710 C CA . PHE A 1 87 ? 4.956 -7.151 -23.110 1.00 91.56 87 PHE A CA 1
ATOM 711 C C . PHE A 1 87 ? 5.825 -6.319 -24.068 1.00 91.56 87 PHE A C 1
ATOM 713 O O . PHE A 1 87 ? 5.303 -5.768 -25.036 1.00 91.56 87 PHE A O 1
ATOM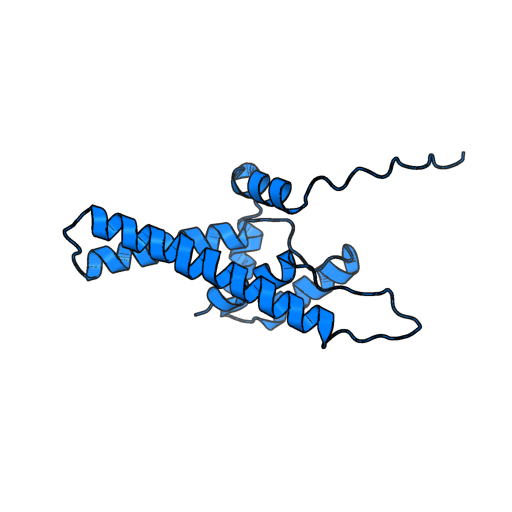 720 N N . ARG A 1 88 ? 7.144 -6.240 -23.830 1.00 89.69 88 ARG A N 1
ATOM 721 C CA . ARG A 1 88 ? 8.129 -5.527 -24.666 1.00 89.69 88 ARG A CA 1
ATOM 722 C C . ARG A 1 88 ? 7.680 -4.118 -25.064 1.00 89.69 88 ARG A C 1
ATOM 724 O O . ARG A 1 88 ? 7.742 -3.739 -26.233 1.00 89.69 88 ARG A O 1
ATOM 731 N N . VAL A 1 89 ? 7.226 -3.331 -24.092 1.00 86.88 89 VAL A N 1
ATOM 732 C CA . VAL A 1 89 ? 6.805 -1.946 -24.340 1.00 86.88 89 VAL A CA 1
ATOM 733 C C . VAL A 1 89 ? 8.023 -1.114 -24.762 1.00 86.88 89 VAL A C 1
ATOM 735 O O . VAL A 1 89 ? 8.894 -0.821 -23.951 1.00 86.88 89 VAL A O 1
ATOM 738 N N . THR A 1 90 ? 8.092 -0.733 -26.038 1.00 82.38 90 THR A N 1
ATOM 739 C CA . THR A 1 90 ? 9.245 -0.027 -26.632 1.00 82.38 90 THR A CA 1
ATOM 740 C C . THR A 1 90 ? 9.240 1.479 -26.378 1.00 82.38 90 THR A C 1
ATOM 742 O O . THR A 1 90 ? 10.287 2.121 -26.410 1.00 82.38 90 THR A O 1
ATOM 745 N N . ASN A 1 91 ? 8.069 2.055 -26.107 1.00 91.00 91 ASN A N 1
ATOM 746 C CA . ASN A 1 91 ? 7.918 3.489 -25.893 1.00 91.00 91 ASN A CA 1
ATOM 747 C C . ASN A 1 91 ? 8.249 3.853 -24.432 1.00 91.00 91 ASN A C 1
ATOM 749 O O . ASN A 1 91 ? 7.491 3.463 -23.536 1.00 91.00 91 ASN A O 1
ATOM 753 N N . PRO A 1 92 ? 9.288 4.668 -24.159 1.00 86.81 92 PRO A N 1
ATOM 754 C CA . PRO A 1 92 ? 9.661 5.031 -22.787 1.00 86.81 92 PRO A CA 1
ATOM 755 C C . PRO A 1 92 ? 8.554 5.816 -22.068 1.00 86.81 92 PRO A C 1
ATOM 757 O O . PRO A 1 92 ? 8.329 5.635 -20.873 1.00 86.81 92 PRO A O 1
ATOM 760 N N . GLY A 1 93 ? 7.786 6.632 -22.799 1.00 89.88 93 GLY A N 1
ATOM 761 C CA . GLY A 1 93 ? 6.621 7.324 -22.242 1.00 89.88 93 GLY A CA 1
ATOM 762 C C . GLY A 1 93 ? 5.500 6.368 -21.817 1.00 89.88 93 GLY A C 1
ATOM 763 O O . GLY A 1 93 ? 4.860 6.586 -20.790 1.00 89.88 93 GLY A O 1
ATOM 764 N N . ALA A 1 94 ? 5.289 5.278 -22.563 1.00 88.44 94 ALA A N 1
ATOM 765 C CA . ALA A 1 94 ? 4.299 4.262 -22.210 1.00 88.44 94 ALA A CA 1
ATOM 766 C C . ALA A 1 94 ? 4.753 3.431 -21.003 1.00 88.44 94 ALA A C 1
ATOM 768 O O . ALA A 1 94 ? 3.935 3.142 -20.136 1.00 88.44 94 ALA A O 1
ATOM 769 N N . PHE A 1 95 ? 6.052 3.125 -20.906 1.00 90.06 95 PHE A N 1
ATOM 770 C CA . PHE A 1 95 ? 6.646 2.482 -19.732 1.00 90.06 95 PHE A CA 1
ATOM 771 C C . PHE A 1 95 ? 6.382 3.297 -18.459 1.00 90.06 95 PHE A C 1
ATOM 773 O O . PHE A 1 95 ? 5.787 2.788 -17.510 1.00 90.06 95 PHE A O 1
ATOM 780 N N . ILE A 1 96 ? 6.752 4.584 -18.459 1.00 89.75 96 ILE A N 1
ATOM 781 C CA . ILE A 1 96 ? 6.574 5.458 -17.290 1.00 89.75 96 ILE A CA 1
ATOM 782 C C . ILE A 1 96 ? 5.090 5.599 -16.947 1.00 89.75 96 ILE A C 1
ATOM 784 O O . ILE A 1 96 ? 4.719 5.481 -15.782 1.00 89.75 96 ILE A O 1
ATOM 788 N N . ARG A 1 97 ? 4.226 5.803 -17.951 1.00 90.81 97 ARG A N 1
ATOM 789 C CA . ARG A 1 97 ? 2.777 5.909 -17.739 1.00 90.81 97 ARG A CA 1
ATOM 790 C C . ARG A 1 97 ? 2.190 4.633 -17.138 1.00 90.81 97 ARG A C 1
ATOM 792 O O . ARG A 1 97 ? 1.287 4.742 -16.319 1.00 90.81 97 ARG A O 1
ATOM 799 N N . LEU A 1 98 ? 2.674 3.455 -17.526 1.00 91.12 98 LEU A N 1
ATOM 800 C CA . LEU A 1 98 ? 2.168 2.182 -17.019 1.00 91.12 98 LEU A CA 1
ATOM 801 C C . LEU A 1 98 ? 2.612 1.940 -15.575 1.00 91.12 98 LEU A C 1
ATOM 803 O O . LEU A 1 98 ? 1.781 1.636 -14.728 1.00 91.12 98 LEU A O 1
ATOM 807 N N . VAL A 1 99 ? 3.898 2.139 -15.279 1.00 91.62 99 VAL A N 1
ATOM 808 C CA . VAL A 1 99 ? 4.438 1.954 -13.923 1.00 91.62 99 VAL A CA 1
ATOM 809 C C . VAL A 1 99 ? 3.841 2.975 -12.949 1.00 91.62 99 VAL A C 1
ATOM 811 O O . VAL A 1 99 ? 3.366 2.600 -11.878 1.00 91.62 99 VAL A O 1
ATOM 814 N N . LEU A 1 100 ? 3.799 4.260 -13.324 1.00 90.44 100 LEU A N 1
ATOM 815 C CA . LEU A 1 100 ? 3.156 5.290 -12.501 1.00 90.44 100 LEU A CA 1
ATOM 816 C C . LEU A 1 100 ? 1.636 5.120 -12.453 1.00 90.44 100 LEU A C 1
ATOM 818 O O . LEU A 1 100 ? 1.035 5.404 -11.425 1.00 90.44 100 LEU A O 1
ATOM 822 N N . GLY A 1 101 ? 1.014 4.646 -13.533 1.00 91.31 101 GLY A N 1
ATOM 823 C CA . GLY A 1 101 ? -0.402 4.284 -13.575 1.00 91.31 101 GLY A CA 1
ATOM 824 C C . GLY A 1 101 ? -0.742 3.250 -12.507 1.00 91.31 101 GLY A C 1
ATOM 825 O O . GLY A 1 101 ? -1.559 3.523 -11.630 1.00 91.31 101 GLY A O 1
ATOM 826 N N . ALA A 1 102 ? -0.016 2.133 -12.514 1.00 91.06 102 ALA A N 1
ATOM 827 C CA . ALA A 1 102 ? -0.209 1.037 -11.574 1.00 91.06 102 ALA A CA 1
ATOM 828 C C . ALA A 1 102 ? -0.049 1.484 -10.111 1.00 91.06 102 ALA A C 1
ATOM 830 O O . ALA A 1 102 ? -0.874 1.166 -9.258 1.00 91.06 102 ALA A O 1
ATOM 831 N N . VAL A 1 103 ? 0.993 2.261 -9.799 1.00 91.69 103 VAL A N 1
ATOM 832 C CA . VAL A 1 103 ? 1.248 2.683 -8.413 1.00 91.69 103 VAL A CA 1
ATOM 833 C C . VAL A 1 103 ? 0.343 3.841 -7.990 1.00 91.69 103 VAL A C 1
ATOM 835 O O . VAL A 1 103 ? -0.305 3.780 -6.947 1.00 91.69 103 VAL A O 1
ATOM 838 N N . CYS A 1 104 ? 0.303 4.926 -8.762 1.00 90.31 104 CYS A N 1
ATOM 839 C CA . CYS A 1 104 ? -0.386 6.147 -8.351 1.00 90.31 104 CYS A CA 1
ATOM 840 C C . CYS A 1 104 ? -1.900 6.061 -8.547 1.00 90.31 104 CYS A C 1
ATOM 842 O O . CYS A 1 104 ? -2.640 6.519 -7.678 1.00 90.31 104 CYS A O 1
ATOM 844 N N . PHE A 1 105 ? -2.367 5.502 -9.666 1.00 90.12 105 PHE A N 1
ATOM 845 C CA . PHE A 1 105 ? -3.798 5.417 -9.945 1.00 90.12 105 PHE A CA 1
ATOM 846 C C . PHE A 1 105 ? -4.397 4.135 -9.373 1.00 90.12 105 PHE A C 1
ATOM 848 O O . PHE A 1 105 ? -5.268 4.217 -8.506 1.00 90.12 105 PHE A O 1
ATOM 855 N N . ASP A 1 106 ? -3.915 2.970 -9.801 1.00 89.31 106 ASP A N 1
ATOM 856 C CA . ASP A 1 106 ? -4.575 1.704 -9.462 1.00 89.31 106 ASP A CA 1
ATOM 857 C C . ASP A 1 106 ? -4.412 1.334 -7.985 1.00 89.31 106 ASP A C 1
ATOM 859 O O . ASP A 1 106 ? -5.367 0.894 -7.351 1.00 89.31 106 ASP A O 1
ATOM 863 N N . PHE A 1 107 ? -3.236 1.561 -7.400 1.00 91.31 107 PHE A N 1
ATOM 864 C CA . PHE A 1 107 ? -3.016 1.265 -5.985 1.00 91.31 107 PHE A CA 1
ATOM 865 C C . PHE A 1 107 ? -3.387 2.442 -5.072 1.00 91.31 107 PHE A C 1
ATOM 867 O O . PHE A 1 107 ? -4.275 2.321 -4.230 1.00 91.31 107 PHE A O 1
ATOM 874 N N . LEU A 1 108 ? -2.757 3.612 -5.229 1.00 90.81 108 LEU A N 1
ATOM 875 C CA . LEU A 1 108 ? -2.959 4.719 -4.283 1.00 90.81 108 LEU A CA 1
ATOM 876 C C . LEU A 1 108 ? -4.314 5.419 -4.439 1.00 90.81 108 LEU A C 1
ATOM 878 O O . LEU A 1 108 ? -5.013 5.607 -3.443 1.00 90.81 108 LEU A O 1
ATOM 882 N N . PHE A 1 109 ? -4.694 5.835 -5.651 1.00 93.06 109 PHE A N 1
ATOM 883 C CA . PHE A 1 109 ? -5.926 6.604 -5.853 1.00 93.06 109 PHE A CA 1
ATOM 884 C C . PHE A 1 109 ? -7.177 5.744 -5.659 1.00 93.06 109 PHE A C 1
ATOM 886 O O . PHE A 1 109 ? -8.039 6.101 -4.853 1.00 93.06 109 PHE A O 1
ATOM 893 N N . VAL A 1 110 ? -7.272 4.600 -6.347 1.00 93.06 110 VAL A N 1
ATOM 894 C CA . VAL A 1 110 ? -8.407 3.678 -6.178 1.00 93.06 110 VAL A CA 1
ATOM 895 C C . VAL A 1 110 ? -8.444 3.142 -4.747 1.00 93.06 110 VAL A C 1
ATOM 897 O O . VAL A 1 110 ? -9.518 3.101 -4.147 1.00 93.06 110 VAL A O 1
ATOM 900 N N . GLY A 1 111 ? -7.291 2.830 -4.150 1.00 91.75 111 GLY A N 1
ATOM 901 C CA . GLY A 1 111 ? -7.199 2.415 -2.752 1.00 91.75 111 GLY A CA 1
ATOM 902 C C . GLY A 1 111 ? -7.695 3.468 -1.764 1.00 91.75 111 GLY A C 1
ATOM 903 O O . GLY A 1 111 ? -8.508 3.165 -0.891 1.00 91.75 111 GLY A O 1
ATOM 904 N N . ALA A 1 112 ? -7.286 4.730 -1.923 1.00 92.00 112 ALA A N 1
ATOM 905 C CA . ALA A 1 112 ? -7.775 5.831 -1.095 1.00 92.00 112 ALA A CA 1
ATOM 906 C C . ALA A 1 112 ? -9.281 6.068 -1.291 1.00 92.00 112 ALA A C 1
ATOM 908 O O . ALA A 1 112 ? -10.004 6.306 -0.319 1.00 92.00 112 ALA A O 1
ATOM 909 N N . LEU A 1 113 ? -9.778 5.955 -2.524 1.00 94.62 113 LEU A N 1
ATOM 910 C CA . LEU A 1 113 ? -11.202 6.069 -2.827 1.00 94.62 113 LEU A CA 1
ATOM 911 C C . LEU A 1 113 ? -11.997 4.949 -2.141 1.00 94.62 113 LEU A C 1
ATOM 913 O O . LEU A 1 113 ? -12.945 5.236 -1.410 1.00 94.62 113 LEU A O 1
ATOM 917 N N . LEU A 1 114 ? -11.569 3.691 -2.258 1.00 93.44 114 LEU A N 1
ATOM 918 C CA . LEU A 1 114 ? -12.186 2.563 -1.554 1.00 93.44 114 LEU A CA 1
ATOM 919 C C . LEU A 1 114 ? -12.118 2.729 -0.030 1.00 93.44 114 LEU A C 1
ATOM 921 O O . LEU A 1 114 ? -13.113 2.487 0.656 1.00 93.44 114 LEU A O 1
ATOM 925 N N . ALA A 1 115 ? -10.995 3.203 0.512 1.00 92.75 115 ALA A N 1
ATOM 926 C CA . ALA A 1 115 ? -10.843 3.487 1.937 1.00 92.75 115 ALA A CA 1
ATOM 927 C C . ALA A 1 115 ? -11.815 4.576 2.417 1.00 92.75 115 ALA A C 1
ATOM 929 O O . ALA A 1 115 ? -12.447 4.416 3.458 1.00 92.75 115 ALA A O 1
ATOM 930 N N . THR A 1 116 ? -11.997 5.665 1.659 1.00 92.69 116 THR A N 1
ATOM 931 C CA . THR A 1 116 ? -12.975 6.715 2.011 1.00 92.69 116 THR A CA 1
ATOM 932 C C . THR A 1 116 ? -14.415 6.208 1.967 1.00 92.69 116 THR A C 1
ATOM 934 O O . THR A 1 116 ? -15.183 6.501 2.885 1.00 92.69 116 THR A O 1
ATOM 937 N N . LEU A 1 117 ? -14.778 5.412 0.955 1.00 93.62 117 LEU A N 1
ATOM 938 C CA . LEU A 1 117 ? -16.119 4.838 0.828 1.00 93.62 117 LEU A CA 1
ATOM 939 C C . LEU A 1 117 ? -16.418 3.865 1.971 1.00 93.62 117 LEU A C 1
ATOM 941 O O . LEU A 1 117 ? -17.423 4.017 2.666 1.00 93.62 117 LEU A O 1
ATOM 945 N N . THR A 1 118 ? -15.530 2.898 2.206 1.00 91.31 118 THR A N 1
ATOM 946 C CA . THR A 1 118 ? -15.676 1.909 3.284 1.00 91.31 118 THR A CA 1
ATOM 947 C C . THR A 1 118 ? -15.691 2.573 4.658 1.00 91.31 118 THR A C 1
ATOM 949 O O . THR A 1 118 ? -16.550 2.253 5.477 1.00 91.31 118 THR A O 1
ATOM 952 N N . TRP A 1 119 ? -14.826 3.562 4.900 1.00 93.19 119 TRP A N 1
ATOM 953 C CA . TRP A 1 119 ? -14.819 4.363 6.124 1.00 93.19 119 TRP A CA 1
ATOM 954 C C . TRP A 1 119 ? -16.134 5.122 6.341 1.00 93.19 119 TRP A C 1
ATOM 956 O O . TRP A 1 119 ? -16.675 5.114 7.453 1.00 93.19 119 TRP A O 1
ATOM 966 N N . ALA A 1 120 ? -16.667 5.761 5.296 1.00 92.06 120 ALA A N 1
ATOM 967 C CA . ALA A 1 120 ? -17.920 6.507 5.368 1.00 92.06 120 ALA A CA 1
ATOM 968 C C . ALA A 1 120 ? -19.108 5.574 5.643 1.00 92.06 120 ALA A C 1
ATOM 970 O O . ALA A 1 120 ? -19.921 5.853 6.526 1.00 92.06 120 ALA A O 1
ATOM 971 N N . ILE A 1 121 ? -19.179 4.439 4.942 1.00 92.44 121 ILE A N 1
ATOM 972 C CA . ILE A 1 121 ? -20.219 3.421 5.138 1.00 92.44 121 ILE A CA 1
ATOM 973 C C . ILE A 1 121 ? -20.132 2.842 6.553 1.00 92.44 121 ILE A C 1
ATOM 975 O O . ILE A 1 121 ? -21.140 2.797 7.261 1.00 92.44 121 ILE A O 1
ATOM 979 N N . ALA A 1 122 ? -18.935 2.457 6.999 1.00 90.19 122 ALA A N 1
ATOM 980 C CA . ALA A 1 122 ? -18.739 1.844 8.304 1.00 90.19 122 ALA A CA 1
ATOM 981 C C . ALA A 1 122 ? -19.112 2.794 9.442 1.00 90.19 122 ALA A C 1
ATOM 983 O O . ALA A 1 122 ? -19.833 2.406 10.360 1.00 90.19 122 ALA A O 1
ATOM 984 N N . ASN A 1 123 ? -18.697 4.061 9.362 1.00 90.12 123 ASN A N 1
ATOM 985 C CA . ASN A 1 123 ? -19.031 5.031 10.397 1.00 90.12 123 ASN A CA 1
ATOM 986 C C . ASN A 1 123 ? -20.496 5.482 10.371 1.00 90.12 123 ASN A C 1
ATOM 988 O O . ASN A 1 123 ? -21.017 5.899 11.407 1.00 90.12 123 ASN A O 1
ATOM 992 N N . LYS A 1 124 ? -21.169 5.406 9.219 1.00 87.88 124 LYS A N 1
ATOM 993 C CA . LYS A 1 124 ? -22.580 5.781 9.106 1.00 87.88 124 LYS A CA 1
ATOM 994 C C . LYS A 1 124 ? -23.520 4.656 9.538 1.00 87.88 124 LYS A C 1
ATOM 996 O O . LYS A 1 124 ? -24.491 4.940 10.233 1.00 87.88 124 LYS A O 1
ATOM 1001 N N . TYR A 1 125 ? -23.230 3.409 9.162 1.00 87.19 125 TYR A N 1
ATOM 1002 C CA . TYR A 1 125 ? -24.188 2.303 9.281 1.00 87.19 125 TYR A CA 1
ATOM 1003 C C . TYR A 1 125 ? -23.742 1.140 10.176 1.00 87.19 125 TYR A C 1
ATOM 1005 O O . TYR A 1 125 ? -24.598 0.462 10.732 1.00 87.19 125 TYR A O 1
ATOM 1013 N N . LEU A 1 126 ? -22.438 0.896 10.356 1.00 84.75 126 LEU A N 1
ATOM 1014 C CA . LEU A 1 126 ? -21.933 -0.320 11.025 1.00 84.75 126 LEU A CA 1
ATOM 1015 C C . LEU A 1 126 ? -21.517 -0.099 12.488 1.00 84.75 126 LEU A C 1
ATOM 1017 O O . LEU A 1 126 ? -20.929 -0.977 13.118 1.00 84.75 126 LEU A O 1
ATOM 1021 N N . ARG A 1 127 ? -21.803 1.079 13.052 1.00 81.69 127 ARG A N 1
ATOM 1022 C CA . ARG A 1 127 ? -21.408 1.414 14.424 1.00 81.69 127 ARG A CA 1
ATOM 1023 C C . ARG A 1 127 ? -22.403 0.850 15.427 1.00 81.69 127 ARG A C 1
ATOM 1025 O O . ARG A 1 127 ? -23.529 1.332 15.536 1.00 81.69 127 ARG A O 1
ATOM 1032 N N . VAL A 1 128 ? -21.944 -0.111 16.219 1.00 78.81 128 VAL A N 1
ATOM 1033 C CA . VAL A 1 128 ? -22.679 -0.600 17.386 1.00 78.81 128 VAL A CA 1
ATOM 1034 C C . VAL A 1 128 ? -22.632 0.470 18.476 1.00 78.81 128 VAL A C 1
ATOM 1036 O O . VAL A 1 128 ? -21.557 0.881 18.910 1.00 78.81 128 VAL A O 1
ATOM 1039 N N . ARG A 1 129 ? -23.804 0.944 18.907 1.00 70.56 129 ARG A N 1
ATOM 1040 C CA . ARG A 1 129 ? -23.945 1.904 20.007 1.00 70.56 129 ARG A CA 1
ATOM 1041 C C . ARG A 1 129 ? -24.443 1.166 21.243 1.00 70.56 129 ARG A C 1
ATOM 1043 O O . ARG A 1 129 ? -25.639 0.932 21.375 1.00 70.56 129 ARG A O 1
ATOM 1050 N N . THR A 1 130 ? -23.541 0.787 22.142 1.00 73.81 130 THR A N 1
ATOM 1051 C CA . THR A 1 130 ? -23.912 0.247 23.459 1.00 73.81 130 THR A CA 1
ATOM 1052 C C . THR A 1 130 ? -23.671 1.296 24.542 1.00 73.81 130 THR A C 1
ATOM 1054 O O . THR A 1 130 ? -22.618 1.930 24.569 1.00 73.81 130 THR A O 1
ATOM 1057 N N . LEU A 1 131 ? -24.653 1.469 25.438 1.00 63.88 131 LEU A N 1
ATOM 1058 C CA . LEU A 1 131 ? -24.709 2.528 26.465 1.00 63.88 131 LEU A CA 1
ATOM 1059 C C . LEU A 1 131 ? -23.493 2.567 27.410 1.00 63.88 131 LEU A C 1
ATOM 1061 O O . LEU A 1 131 ? -23.163 3.626 27.926 1.00 63.88 131 LEU A O 1
ATOM 1065 N N . HIS A 1 132 ? -22.826 1.429 27.617 1.00 70.00 132 HIS A N 1
ATOM 1066 C CA . HIS A 1 132 ? -21.660 1.292 28.500 1.00 70.00 132 HIS A CA 1
ATOM 1067 C C . HIS A 1 132 ? -20.326 1.177 27.740 1.00 70.00 132 HIS A C 1
ATOM 1069 O O . HIS A 1 132 ? -19.295 0.896 28.348 1.00 70.00 132 HIS A O 1
ATOM 1075 N N . SER A 1 133 ? -20.321 1.360 26.415 1.00 70.69 133 SER A N 1
ATOM 1076 C CA . SER A 1 133 ? -19.095 1.296 25.612 1.00 70.69 133 SER A CA 1
ATOM 1077 C C . SER A 1 133 ? -18.584 2.687 25.256 1.00 70.69 133 SER A C 1
ATOM 1079 O O . SER A 1 133 ? -19.355 3.598 24.954 1.00 70.69 133 SER A O 1
ATOM 1081 N N . VAL A 1 134 ? -17.260 2.841 25.257 1.00 70.94 134 VAL A N 1
ATOM 1082 C CA . VAL A 1 134 ? -16.611 4.033 24.706 1.00 70.94 134 VAL A CA 1
ATOM 1083 C C . VAL A 1 134 ? -16.940 4.116 23.219 1.00 70.94 134 VAL A C 1
ATOM 1085 O O . VAL A 1 134 ? -16.799 3.134 22.491 1.00 70.94 134 VAL A O 1
ATOM 1088 N N . GLU A 1 135 ? -17.354 5.297 22.764 1.00 72.44 135 GLU A N 1
ATOM 1089 C CA . GLU A 1 135 ? -17.732 5.530 21.377 1.00 72.44 135 GLU A CA 1
ATOM 1090 C C . GLU A 1 135 ? -16.551 5.222 20.427 1.00 72.44 135 GLU A C 1
ATOM 1092 O O . GLU A 1 135 ? -15.617 6.012 20.287 1.00 72.44 135 GLU A O 1
ATOM 1097 N N . GLN A 1 136 ? -16.591 4.071 19.747 1.00 77.62 136 GLN A N 1
ATOM 1098 C CA . GLN A 1 136 ? -15.561 3.686 18.780 1.00 77.62 136 GLN A CA 1
ATOM 1099 C C . GLN A 1 136 ? -15.917 4.202 17.381 1.00 77.62 136 GLN A C 1
ATOM 1101 O O . GLN A 1 136 ? -17.038 4.023 16.889 1.00 77.62 136 GLN A O 1
ATOM 1106 N N . LYS A 1 137 ? -14.959 4.885 16.749 1.00 83.88 137 LYS A N 1
ATOM 1107 C CA . LYS A 1 137 ? -15.023 5.339 15.355 1.00 83.88 137 LYS A CA 1
ATOM 1108 C C . LYS A 1 137 ? -13.986 4.573 14.550 1.00 83.88 137 LYS A C 1
ATOM 1110 O O . LYS A 1 137 ? -12.894 4.308 15.048 1.00 83.88 137 LYS A O 1
ATOM 1115 N N . VAL A 1 138 ? -14.334 4.233 13.315 1.00 87.25 138 VAL A N 1
ATOM 1116 C CA . VAL A 1 138 ? -13.379 3.645 12.378 1.00 87.25 138 VAL A CA 1
ATOM 1117 C C . VAL A 1 138 ? -12.434 4.754 11.933 1.00 87.25 138 VAL A C 1
ATOM 1119 O O . VAL A 1 138 ? -12.876 5.801 11.452 1.00 87.25 138 VAL A O 1
ATOM 1122 N N . GLU A 1 139 ? -11.141 4.539 12.132 1.00 89.50 139 GLU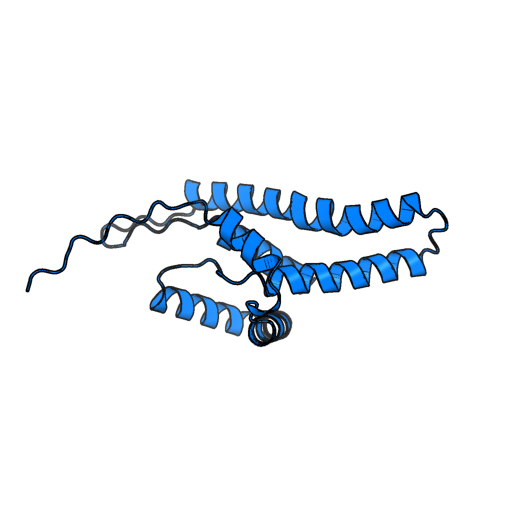 A N 1
ATOM 1123 C CA . GLU A 1 139 ? -10.081 5.446 11.698 1.00 89.50 139 GLU A CA 1
ATOM 1124 C C . GLU A 1 139 ? -9.897 5.317 10.181 1.00 89.50 139 GLU A C 1
ATOM 1126 O O . GLU A 1 139 ? -9.929 4.213 9.640 1.00 89.50 139 GLU A O 1
ATOM 1131 N N . TRP A 1 140 ? -9.708 6.433 9.473 1.00 89.00 140 TRP A N 1
ATOM 1132 C CA . TRP A 1 140 ? -9.534 6.391 8.015 1.00 89.00 140 TRP A CA 1
ATOM 1133 C C . TRP A 1 140 ? -8.274 5.613 7.612 1.00 89.00 140 TRP A C 1
ATOM 1135 O O . TRP A 1 140 ? -8.311 4.802 6.693 1.00 89.00 140 TRP A O 1
ATOM 1145 N N . LEU A 1 141 ? -7.182 5.797 8.362 1.00 88.25 141 LEU A N 1
ATOM 1146 C CA . LEU A 1 141 ? -5.919 5.101 8.117 1.00 88.25 141 LEU A CA 1
ATOM 1147 C C . LEU A 1 141 ? -6.054 3.582 8.309 1.00 88.25 141 LEU A C 1
ATOM 1149 O O . LEU A 1 141 ? -5.436 2.819 7.580 1.00 88.25 141 LEU A O 1
ATOM 1153 N N . TYR A 1 142 ? -6.925 3.140 9.222 1.00 89.56 142 TYR A N 1
ATOM 1154 C CA . TYR A 1 142 ? -7.259 1.724 9.373 1.00 89.56 142 TYR A CA 1
ATOM 1155 C C . TYR A 1 142 ? -8.056 1.188 8.174 1.00 89.56 142 TYR A C 1
ATOM 1157 O O . TYR A 1 142 ? -7.790 0.088 7.704 1.00 89.56 142 TYR A O 1
ATOM 1165 N N . ALA A 1 143 ? -8.997 1.969 7.631 1.00 91.44 143 ALA A N 1
ATOM 1166 C CA . ALA A 1 143 ? -9.720 1.579 6.417 1.00 91.44 143 ALA A CA 1
ATOM 1167 C C . ALA A 1 143 ? -8.782 1.447 5.202 1.00 91.44 143 ALA A C 1
ATOM 1169 O O . ALA A 1 143 ? -8.922 0.514 4.414 1.00 91.44 143 ALA A O 1
ATOM 1170 N N . PHE A 1 144 ? -7.795 2.339 5.080 1.00 90.94 144 PHE A N 1
ATOM 1171 C CA . PHE A 1 144 ? -6.750 2.230 4.062 1.00 90.94 144 PHE A CA 1
ATOM 1172 C C . PHE A 1 144 ? -5.829 1.023 4.298 1.00 90.94 144 PHE A C 1
ATOM 1174 O O . PHE A 1 144 ? -5.518 0.295 3.361 1.00 90.94 144 PHE A O 1
ATOM 1181 N N . ASP A 1 145 ? -5.460 0.744 5.549 1.00 90.25 145 ASP A N 1
ATOM 1182 C CA . ASP A 1 145 ? -4.653 -0.429 5.894 1.00 90.25 145 ASP A CA 1
ATOM 1183 C C . ASP A 1 145 ? -5.359 -1.749 5.538 1.00 90.25 145 ASP A C 1
ATOM 1185 O O . ASP A 1 145 ? -4.732 -2.670 5.020 1.00 90.25 145 ASP A O 1
ATOM 1189 N N . ILE A 1 146 ? -6.683 -1.829 5.722 1.00 90.25 146 ILE A N 1
ATOM 1190 C CA . ILE A 1 146 ? -7.486 -2.972 5.259 1.00 90.25 146 ILE A CA 1
ATOM 1191 C C . ILE A 1 146 ? -7.390 -3.135 3.739 1.00 90.25 146 ILE A C 1
ATOM 1193 O O . ILE A 1 146 ? -7.263 -4.265 3.272 1.00 90.25 146 ILE A O 1
ATOM 1197 N N . HIS A 1 147 ? -7.426 -2.042 2.970 1.00 91.31 147 HIS A N 1
ATOM 1198 C CA . HIS A 1 147 ? -7.239 -2.109 1.520 1.00 91.31 147 HIS A CA 1
ATOM 1199 C C . HIS A 1 147 ? -5.858 -2.681 1.160 1.00 91.31 147 HIS A C 1
ATOM 1201 O O . HIS A 1 147 ? -5.790 -3.619 0.369 1.00 91.31 147 HIS A O 1
ATOM 1207 N N . CYS A 1 148 ? -4.780 -2.206 1.794 1.00 89.50 148 CYS A N 1
ATOM 1208 C CA . CYS A 1 148 ? -3.435 -2.754 1.587 1.00 89.50 148 CYS A CA 1
ATOM 1209 C C . CYS A 1 148 ? -3.357 -4.247 1.953 1.00 89.50 148 CYS A C 1
ATOM 1211 O O . CYS A 1 148 ? -2.809 -5.046 1.196 1.00 89.50 148 CYS A O 1
ATOM 1213 N N . ASN A 1 149 ? -3.936 -4.636 3.094 1.00 90.56 149 ASN A N 1
ATOM 1214 C CA . ASN A 1 149 ? -3.978 -6.029 3.541 1.00 90.56 149 ASN A CA 1
ATOM 1215 C C . ASN A 1 149 ? -4.791 -6.910 2.568 1.00 90.56 149 ASN A C 1
ATOM 1217 O O . ASN A 1 149 ? -4.436 -8.058 2.339 1.00 90.56 149 ASN A O 1
ATOM 1221 N N . ALA A 1 150 ? -5.872 -6.399 1.977 1.00 88.94 150 ALA A N 1
ATOM 1222 C CA . ALA A 1 150 ? -6.655 -7.144 0.991 1.00 88.94 150 ALA A CA 1
ATOM 1223 C C . ALA A 1 150 ? -5.946 -7.254 -0.369 1.00 88.94 150 ALA A C 1
ATOM 1225 O O . ALA A 1 150 ? -6.141 -8.241 -1.069 1.00 88.94 150 ALA A O 1
ATOM 1226 N N . PHE A 1 151 ? -5.140 -6.254 -0.735 1.00 88.81 151 PHE A N 1
ATOM 1227 C CA . PHE A 1 151 ? -4.412 -6.218 -2.001 1.00 88.81 151 PHE A CA 1
ATOM 1228 C C . PHE A 1 151 ? -3.245 -7.206 -2.041 1.00 88.81 151 PHE A C 1
ATOM 1230 O O . PHE A 1 151 ? -3.017 -7.830 -3.065 1.00 88.81 151 PHE A O 1
ATOM 1237 N N . PHE A 1 152 ? -2.502 -7.355 -0.942 1.00 85.81 152 PHE A N 1
ATOM 1238 C CA . PHE A 1 152 ? -1.245 -8.106 -0.958 1.00 85.81 152 PHE A CA 1
ATOM 1239 C C . PHE A 1 152 ? -1.358 -9.620 -1.273 1.00 85.81 152 PHE A C 1
ATOM 1241 O O . PHE A 1 152 ? -0.480 -10.128 -1.964 1.00 85.81 152 PHE A O 1
ATOM 1248 N N . PRO A 1 153 ? -2.373 -10.365 -0.789 1.00 85.31 153 PRO A N 1
ATOM 1249 C CA . PRO A 1 153 ? -2.518 -11.794 -1.090 1.00 85.31 153 PRO A CA 1
ATOM 1250 C C . PRO A 1 153 ? -3.072 -12.116 -2.487 1.00 85.31 153 PRO A C 1
ATOM 1252 O O . PRO A 1 153 ? -3.156 -13.299 -2.819 1.00 85.31 153 PRO A O 1
ATOM 1255 N N . LEU A 1 154 ? -3.529 -11.108 -3.241 1.00 74.25 154 LEU A N 1
ATOM 1256 C CA . LEU A 1 154 ? -4.059 -11.253 -4.603 1.00 74.25 154 LEU A CA 1
ATOM 1257 C C . LEU A 1 154 ? -2.920 -11.337 -5.625 1.00 74.25 154 LEU A C 1
ATOM 1259 O O . LEU A 1 154 ? -3.068 -12.152 -6.563 1.00 74.25 154 LEU A O 1
#

Sequence (154 aa):
MLPTPGLYRHRSGFIPDYLRRAIKYSQMDLENASWQMVTLCIDPKRVYKHTCFHKQTKNQWARDDPGFTVLCIFFLLVAAVAYTIAFRVTNPGAFIRLVLGAVCFDFLFVGALLATLTWAIANKYLRVRTLHSVEQKVEWLYAFDIHCNAFFPL

Organism: Guillardia theta (strain CCMP2712) (NCBI:txid905079)

pLDDT: mean 82.22, std 13.97, range [39.22, 94.62]